Protein AF-A0AAW0L169-F1 (afdb_monomer_lite)

Organism: Quercus suber (NCBI:txid58331)

Secondary structure (DSSP, 8-state):
-HHHHHHHHHHTS-HHHHTT-----SSTHHHHHHHHHHHHHHHH-BHHHHHHHTTTSTTHHHHHHHHHHHHHH-SS---BHHHHHHHHHHHHHHTSSTTHHHHHHHHHHHHHHHHHHHHHHHTTS-S------

Sequence (133 aa):
MDLRLLNGVAYGHSWFGRWGYRFWSMDLGVAKHNYNKAIEILTSLELDKIIQDFSNTDQYKEIKQIIRHCRDMSETQLLTIKDLLRFMLIVKSSRAPLQLNSDIAAKINELELKYERDKDRTMGEVGVWDLRF

Foldseek 3Di:
DPVQLLVCLLVLHGSCVVVVNDPPDDPCPVVVVVSNVVSVVQNPAFLVVVLVVCVPPPCSVVSVVLVVVLCVVDPDDDTHSNSSSNSVVVVVPVVPDPPVVVVVVVVVVVVVVVVVVVVVVVVVPPDDDDDDD

pLDDT: mean 74.17, std 14.51, range [39.25, 92.81]

Structure (mmCIF, N/CA/C/O backbone):
data_AF-A0AAW0L169-F1
#
_entry.id   AF-A0AAW0L169-F1
#
loop_
_atom_site.group_PDB
_atom_site.id
_atom_site.type_symbol
_atom_site.label_atom_id
_atom_site.label_alt_id
_atom_site.label_comp_id
_atom_site.label_asym_id
_atom_site.label_entity_id
_atom_site.label_seq_id
_atom_site.pdbx_PDB_ins_code
_atom_site.Cartn_x
_atom_site.Cartn_y
_atom_site.Cartn_z
_atom_site.occupancy
_atom_site.B_iso_or_equiv
_atom_site.auth_seq_id
_atom_site.auth_comp_id
_atom_site.auth_asym_id
_atom_site.auth_atom_id
_atom_site.pdbx_PDB_model_num
ATOM 1 N N . MET A 1 1 ? 14.798 -6.324 4.844 1.00 52.88 1 MET A N 1
ATOM 2 C CA . MET A 1 1 ? 14.575 -6.933 3.505 1.00 52.88 1 MET A CA 1
ATOM 3 C C . MET A 1 1 ? 13.378 -6.273 2.792 1.00 52.88 1 MET A C 1
ATOM 5 O O . MET A 1 1 ? 13.047 -6.605 1.658 1.00 52.88 1 MET A O 1
ATOM 9 N N . ASP A 1 2 ? 12.778 -5.260 3.420 1.00 59.28 2 ASP A N 1
ATOM 10 C CA . ASP A 1 2 ? 11.335 -5.000 3.350 1.00 59.28 2 ASP A CA 1
ATOM 11 C C . ASP A 1 2 ? 10.977 -3.979 2.272 1.00 59.28 2 ASP A C 1
ATOM 13 O O . ASP A 1 2 ? 9.937 -4.077 1.626 1.00 59.28 2 ASP A O 1
ATOM 17 N N . LEU A 1 3 ? 11.912 -3.077 1.958 1.00 65.06 3 LEU A N 1
ATOM 18 C CA . LEU A 1 3 ? 11.769 -2.115 0.864 1.00 65.06 3 LEU A CA 1
ATOM 19 C C . LEU A 1 3 ? 11.612 -2.805 -0.508 1.00 65.06 3 LEU A C 1
ATOM 21 O O . LEU A 1 3 ? 10.921 -2.298 -1.389 1.00 65.06 3 LEU A O 1
ATOM 25 N N . ARG A 1 4 ? 12.216 -3.991 -0.688 1.00 68.31 4 ARG A N 1
ATOM 26 C CA . ARG A 1 4 ? 12.113 -4.775 -1.935 1.00 68.31 4 ARG A CA 1
ATOM 27 C C . ARG A 1 4 ? 10.721 -5.384 -2.106 1.00 68.31 4 ARG A C 1
ATOM 29 O O . ARG A 1 4 ? 10.236 -5.469 -3.231 1.00 68.31 4 ARG A O 1
ATOM 36 N N . LEU A 1 5 ? 10.088 -5.795 -1.004 1.00 70.19 5 LEU A N 1
ATOM 37 C CA . LEU A 1 5 ? 8.710 -6.287 -0.993 1.00 70.19 5 LEU A CA 1
ATOM 38 C C . LEU A 1 5 ? 7.732 -5.131 -1.221 1.00 70.19 5 LEU A C 1
ATOM 40 O O . LEU A 1 5 ? 6.874 -5.241 -2.088 1.00 70.19 5 LEU A O 1
ATOM 44 N N . LEU A 1 6 ? 7.936 -4.000 -0.536 1.00 74.00 6 LEU A N 1
ATOM 45 C CA . LEU A 1 6 ? 7.149 -2.775 -0.706 1.00 74.00 6 LEU A CA 1
ATOM 46 C C . LEU A 1 6 ? 7.095 -2.338 -2.174 1.00 74.00 6 LEU A C 1
ATOM 48 O O . LEU A 1 6 ? 6.024 -2.088 -2.721 1.00 74.00 6 LEU A O 1
ATOM 52 N N . ASN A 1 7 ? 8.253 -2.307 -2.836 1.00 73.31 7 ASN A N 1
ATOM 53 C CA . ASN A 1 7 ? 8.333 -1.948 -4.245 1.00 73.31 7 ASN A CA 1
ATOM 54 C C . ASN A 1 7 ? 7.741 -3.035 -5.157 1.00 73.31 7 ASN A C 1
ATOM 56 O O . ASN A 1 7 ? 7.196 -2.731 -6.216 1.00 73.31 7 ASN A O 1
ATOM 60 N N . GLY A 1 8 ? 7.824 -4.303 -4.751 1.00 74.69 8 GLY A N 1
ATOM 61 C CA . GLY A 1 8 ? 7.157 -5.398 -5.447 1.00 74.69 8 GLY A CA 1
ATOM 62 C C . GLY A 1 8 ? 5.639 -5.227 -5.466 1.00 74.69 8 GLY A C 1
ATOM 63 O O . GLY A 1 8 ? 5.024 -5.285 -6.528 1.00 74.69 8 GLY A O 1
ATOM 64 N N . VAL A 1 9 ? 5.054 -4.942 -4.302 1.00 77.31 9 VAL A N 1
ATOM 65 C CA . VAL A 1 9 ? 3.610 -4.733 -4.135 1.00 77.31 9 VAL A CA 1
ATOM 66 C C . VAL A 1 9 ? 3.173 -3.447 -4.823 1.00 77.31 9 VAL A C 1
ATOM 68 O O . VAL A 1 9 ? 2.202 -3.459 -5.568 1.00 77.31 9 VAL A O 1
ATOM 71 N N . ALA A 1 10 ? 3.919 -2.351 -4.667 1.00 77.00 10 ALA A N 1
ATOM 72 C CA . ALA A 1 10 ? 3.577 -1.101 -5.330 1.00 77.00 10 ALA A CA 1
ATOM 73 C C . ALA A 1 10 ? 3.507 -1.280 -6.849 1.00 77.00 10 ALA A C 1
ATOM 75 O O . ALA A 1 10 ? 2.547 -0.860 -7.469 1.00 77.00 10 ALA A O 1
ATOM 76 N N . TYR A 1 11 ? 4.467 -1.939 -7.493 1.00 73.25 11 TYR A N 1
ATOM 77 C CA . TYR A 1 11 ? 4.464 -2.022 -8.956 1.00 73.25 11 TYR A CA 1
ATOM 78 C C . TYR A 1 11 ? 3.802 -3.282 -9.524 1.00 73.25 11 TYR A C 1
ATOM 80 O O . TYR A 1 11 ? 3.539 -3.313 -10.721 1.00 73.25 11 TYR A O 1
ATOM 88 N N . GLY A 1 12 ? 3.475 -4.275 -8.693 1.00 68.94 12 GLY A N 1
ATOM 89 C CA . GLY A 1 12 ? 2.869 -5.542 -9.120 1.00 68.94 12 GLY A CA 1
ATOM 90 C C . GLY A 1 12 ? 3.855 -6.530 -9.754 1.00 68.94 12 GLY A C 1
ATOM 91 O O . GLY A 1 12 ? 3.446 -7.533 -10.330 1.00 68.94 12 GLY A O 1
ATOM 92 N N . HIS A 1 13 ? 5.160 -6.268 -9.656 1.00 66.38 13 HIS A N 1
ATOM 93 C CA . HIS A 1 13 ? 6.214 -7.113 -10.215 1.00 66.38 13 HIS A CA 1
ATOM 94 C C . HIS A 1 13 ? 7.385 -7.199 -9.247 1.00 66.38 13 HIS A C 1
ATOM 96 O O . HIS A 1 13 ? 7.721 -6.215 -8.591 1.00 66.38 13 HIS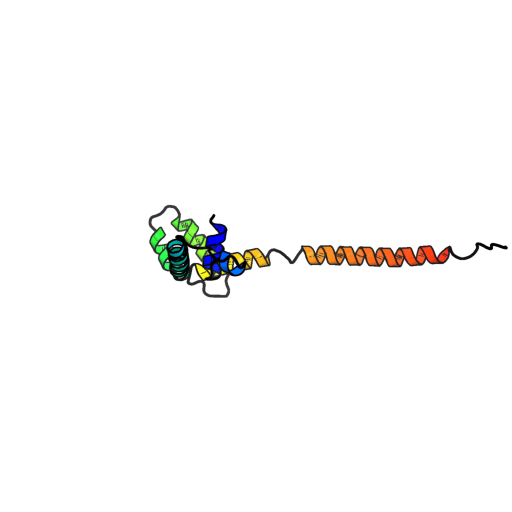 A O 1
ATOM 102 N N . SER A 1 14 ? 8.050 -8.354 -9.187 1.00 64.56 14 SER A N 1
ATOM 103 C CA . SER A 1 14 ? 9.206 -8.538 -8.309 1.00 64.56 14 SER A CA 1
ATOM 104 C C . SER A 1 14 ? 10.301 -7.502 -8.584 1.00 64.56 14 SER A C 1
ATOM 106 O O . SER A 1 14 ? 10.622 -7.200 -9.736 1.00 64.56 14 SER A O 1
ATOM 108 N N . TRP A 1 15 ? 10.913 -6.974 -7.515 1.00 62.62 15 TRP A N 1
ATOM 109 C CA . TRP A 1 15 ? 12.071 -6.074 -7.626 1.00 62.62 15 TRP A CA 1
ATOM 110 C C . TRP A 1 15 ? 13.173 -6.688 -8.502 1.00 62.62 15 TRP A C 1
ATOM 112 O O . TRP A 1 15 ? 13.754 -6.013 -9.343 1.00 62.62 15 TRP A O 1
ATOM 122 N N . PHE A 1 16 ? 13.392 -7.996 -8.357 1.00 61.16 16 PHE A N 1
ATOM 123 C CA . PHE A 1 16 ? 14.372 -8.777 -9.111 1.00 61.16 16 PHE A CA 1
ATOM 124 C C . PHE A 1 16 ? 14.138 -8.755 -10.626 1.00 61.16 16 PHE A C 1
ATOM 126 O O . PHE A 1 16 ? 15.097 -8.634 -11.386 1.00 61.16 16 PHE A O 1
ATOM 133 N N . GLY A 1 17 ? 12.877 -8.797 -11.070 1.00 62.66 17 GLY A N 1
ATOM 134 C CA . GLY A 1 17 ? 12.540 -8.784 -12.493 1.00 62.66 17 GLY A CA 1
ATOM 135 C C . GLY A 1 17 ? 12.951 -7.4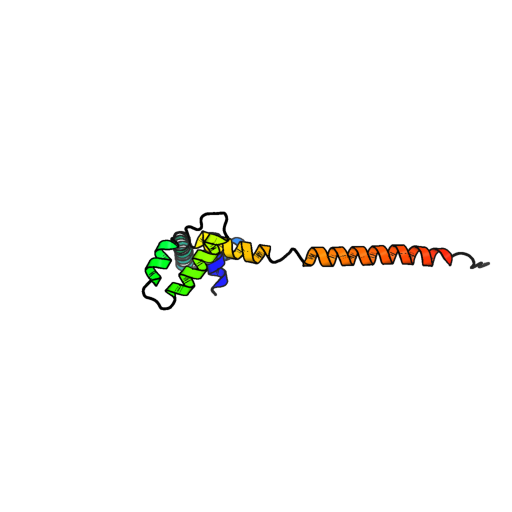92 -13.200 1.00 62.66 17 GLY A C 1
ATOM 136 O O . GLY A 1 17 ? 13.384 -7.538 -14.346 1.00 62.66 17 GLY A O 1
ATOM 137 N N . ARG A 1 18 ? 12.894 -6.346 -12.507 1.00 62.31 18 ARG A N 1
ATOM 138 C CA . ARG A 1 18 ? 13.231 -5.039 -13.098 1.00 62.31 18 ARG A CA 1
ATOM 139 C C . ARG A 1 18 ? 14.736 -4.821 -13.290 1.00 62.31 18 ARG A C 1
ATOM 141 O O . ARG A 1 18 ? 15.123 -4.001 -14.109 1.00 62.31 18 ARG A O 1
ATOM 148 N N . TRP A 1 19 ? 15.565 -5.563 -12.558 1.00 61.53 19 TRP A N 1
ATOM 149 C CA . TRP A 1 19 ? 17.031 -5.489 -12.617 1.00 61.53 19 TRP A CA 1
ATOM 150 C C . TRP A 1 19 ? 17.649 -6.647 -13.419 1.00 61.53 19 TRP A C 1
ATOM 152 O O . TRP A 1 19 ? 18.853 -6.868 -13.358 1.00 61.53 19 TRP A O 1
ATOM 162 N N . GLY A 1 20 ? 16.834 -7.426 -14.142 1.00 58.12 20 GLY A N 1
ATOM 163 C CA . GLY A 1 20 ? 17.308 -8.572 -14.928 1.00 58.12 20 GLY A CA 1
ATOM 164 C C . GLY A 1 20 ? 17.746 -9.778 -14.088 1.00 58.12 20 GLY A C 1
ATOM 165 O O . GLY A 1 20 ? 18.322 -10.724 -14.621 1.00 58.12 20 GLY A O 1
ATOM 166 N N . TYR A 1 21 ? 17.458 -9.785 -12.781 1.00 60.22 21 TYR A N 1
ATOM 167 C CA . TYR A 1 21 ? 17.845 -10.876 -11.895 1.00 60.22 21 TYR A CA 1
ATOM 168 C C . TYR A 1 21 ? 16.906 -12.069 -12.112 1.00 60.22 21 TYR A C 1
ATOM 170 O O . TYR A 1 21 ? 15.754 -12.084 -11.665 1.00 60.22 21 TYR A O 1
ATOM 178 N N . ARG A 1 22 ? 17.385 -13.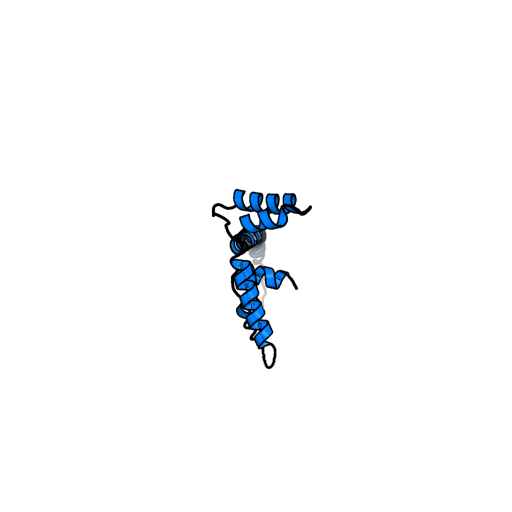093 -12.824 1.00 59.09 22 ARG A N 1
ATOM 179 C CA . ARG A 1 22 ? 16.706 -14.392 -12.894 1.00 59.09 22 ARG A CA 1
ATOM 180 C C . ARG A 1 22 ? 17.053 -15.175 -11.633 1.00 59.09 22 ARG A C 1
ATOM 182 O O . ARG A 1 22 ? 18.222 -15.309 -11.295 1.00 59.09 22 ARG A O 1
ATOM 189 N N . PHE A 1 23 ? 16.037 -15.710 -10.954 1.00 60.44 23 PHE A N 1
ATOM 190 C CA . PHE A 1 23 ? 16.234 -16.712 -9.904 1.00 60.44 23 PHE A CA 1
ATOM 191 C C . PHE A 1 23 ? 16.937 -17.925 -10.529 1.00 60.44 23 PHE A C 1
ATOM 193 O O . PHE A 1 23 ? 16.284 -18.755 -11.166 1.00 60.44 23 PHE A O 1
ATOM 200 N N . TRP A 1 24 ? 18.264 -17.991 -10.417 1.00 55.81 24 TRP A N 1
ATOM 201 C CA . TRP A 1 24 ? 19.035 -19.156 -10.837 1.00 55.81 24 TRP A CA 1
ATOM 202 C C . TRP A 1 24 ? 18.625 -20.307 -9.918 1.00 55.81 24 TRP A C 1
ATOM 204 O O . TRP A 1 24 ? 18.796 -20.226 -8.705 1.00 55.81 24 TRP A O 1
ATOM 214 N N . SER A 1 25 ? 17.925 -21.290 -10.478 1.00 65.62 25 SER A N 1
ATOM 215 C CA . SER A 1 25 ? 17.198 -22.307 -9.717 1.00 65.62 25 SER A CA 1
ATOM 216 C C . SER A 1 25 ? 17.876 -23.657 -9.837 1.00 65.62 25 SER A C 1
ATOM 218 O O . SER A 1 25 ? 18.208 -24.072 -10.944 1.00 65.62 25 SER A O 1
ATOM 220 N N . MET A 1 26 ? 17.885 -24.398 -8.733 1.00 47.72 26 MET A N 1
ATOM 221 C CA . MET A 1 26 ? 17.476 -25.803 -8.804 1.00 47.72 26 MET A CA 1
ATOM 222 C C . MET A 1 26 ? 16.412 -26.176 -7.749 1.00 47.72 26 MET A C 1
ATOM 224 O O . MET A 1 26 ? 15.694 -27.149 -7.920 1.00 47.72 26 MET A O 1
ATOM 228 N N . ASP A 1 27 ? 16.196 -25.332 -6.740 1.00 59.59 27 ASP A N 1
ATOM 229 C CA . ASP A 1 27 ? 15.332 -25.573 -5.571 1.00 59.59 27 ASP A CA 1
ATOM 230 C C . ASP A 1 27 ? 14.502 -24.336 -5.137 1.00 59.59 27 ASP A C 1
ATOM 232 O O . ASP A 1 27 ? 13.510 -24.448 -4.418 1.00 59.59 27 ASP A O 1
ATOM 236 N N . LEU A 1 28 ? 14.812 -23.143 -5.660 1.00 59.06 28 LEU A N 1
ATOM 237 C CA . LEU A 1 28 ? 14.110 -21.878 -5.367 1.00 59.06 28 LEU A CA 1
ATOM 238 C C . LEU A 1 28 ? 12.813 -21.648 -6.176 1.00 59.06 28 LEU A C 1
ATOM 240 O O . LEU A 1 28 ? 12.187 -20.590 -6.062 1.00 59.06 28 LEU A O 1
ATOM 244 N N . GLY A 1 29 ? 12.371 -22.616 -6.985 1.00 55.34 29 GLY A N 1
ATOM 245 C CA . GLY A 1 29 ? 11.140 -22.508 -7.783 1.00 55.34 29 GLY A CA 1
ATOM 246 C C . GLY A 1 29 ? 9.886 -22.294 -6.923 1.00 55.34 29 GLY A C 1
ATOM 247 O O . GLY A 1 29 ? 9.043 -21.453 -7.249 1.00 55.34 29 GLY A O 1
ATOM 248 N N . VAL A 1 30 ? 9.827 -22.969 -5.769 1.00 56.50 30 VAL A N 1
ATOM 249 C CA . VAL A 1 30 ? 8.785 -22.772 -4.747 1.00 56.50 30 VAL A CA 1
ATOM 250 C C . VAL A 1 30 ? 8.868 -21.362 -4.160 1.00 56.50 30 VAL A C 1
ATOM 252 O O . VAL A 1 30 ? 7.849 -20.694 -4.018 1.00 56.50 30 VAL A O 1
ATOM 255 N N . ALA A 1 31 ? 10.077 -20.850 -3.909 1.00 68.00 31 ALA A N 1
ATOM 256 C CA . ALA A 1 31 ? 10.273 -19.502 -3.379 1.00 68.00 31 ALA A CA 1
ATOM 257 C C . ALA A 1 31 ? 9.797 -18.414 -4.359 1.00 68.00 31 ALA A C 1
ATOM 259 O O . ALA A 1 31 ? 9.151 -17.456 -3.940 1.00 68.00 31 ALA A O 1
ATOM 260 N N . LYS A 1 32 ? 10.037 -18.573 -5.668 1.00 70.69 32 LYS A N 1
ATOM 261 C CA . LYS A 1 32 ? 9.545 -17.635 -6.692 1.00 70.69 32 LYS A CA 1
ATOM 262 C C . LYS A 1 32 ? 8.021 -17.672 -6.824 1.00 70.69 32 LYS A C 1
ATOM 264 O O . LYS A 1 32 ? 7.397 -16.615 -6.914 1.00 70.69 32 LYS A O 1
ATOM 269 N N . HIS A 1 33 ? 7.425 -18.865 -6.845 1.00 74.81 33 HIS A N 1
ATOM 270 C CA . HIS A 1 33 ? 5.970 -19.012 -6.896 1.00 74.81 33 HIS A CA 1
ATOM 271 C C . HIS A 1 33 ? 5.310 -18.396 -5.656 1.00 74.81 33 HIS A C 1
ATOM 273 O O . HIS A 1 33 ? 4.411 -17.569 -5.792 1.00 74.81 33 HIS A O 1
ATOM 279 N N . ASN A 1 34 ? 5.820 -18.715 -4.464 1.00 76.25 34 ASN A N 1
ATOM 280 C CA . ASN A 1 34 ? 5.332 -18.162 -3.202 1.00 76.25 34 ASN A CA 1
ATOM 281 C C . ASN A 1 34 ? 5.482 -16.641 -3.156 1.00 76.25 34 ASN A C 1
ATOM 283 O O . ASN A 1 34 ? 4.570 -15.953 -2.710 1.00 76.25 34 ASN A O 1
ATOM 287 N N . TYR A 1 35 ? 6.594 -16.105 -3.665 1.00 76.06 35 TYR A N 1
ATOM 288 C CA . TYR A 1 35 ? 6.802 -14.664 -3.754 1.00 76.06 35 TYR A CA 1
ATOM 289 C C . TYR A 1 35 ? 5.778 -13.999 -4.679 1.00 76.06 35 TYR A C 1
ATOM 291 O O . TYR A 1 35 ? 5.137 -13.032 -4.284 1.00 76.06 35 TYR A O 1
ATOM 299 N N . ASN A 1 36 ? 5.581 -14.522 -5.892 1.00 76.88 36 ASN A N 1
ATOM 300 C CA . ASN A 1 36 ? 4.604 -13.965 -6.830 1.00 76.88 36 ASN A CA 1
ATOM 301 C C . ASN A 1 36 ? 3.180 -14.027 -6.268 1.00 76.88 36 ASN A C 1
ATOM 303 O O . ASN A 1 36 ? 2.452 -13.043 -6.353 1.00 76.88 36 ASN A O 1
ATOM 307 N N . LYS A 1 37 ? 2.822 -15.146 -5.634 1.00 81.19 37 LYS A N 1
ATOM 308 C CA . LYS A 1 37 ? 1.529 -15.323 -4.973 1.00 81.19 37 LYS A CA 1
ATOM 309 C C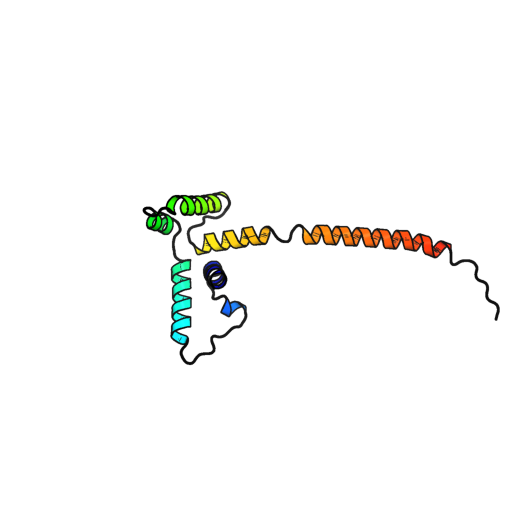 . LYS A 1 37 ? 1.349 -14.347 -3.807 1.00 81.19 37 LYS A C 1
ATOM 311 O O . LYS A 1 37 ? 0.281 -13.769 -3.651 1.00 81.19 37 LYS A O 1
ATOM 316 N N . ALA A 1 38 ? 2.398 -14.109 -3.018 1.00 81.38 38 ALA A N 1
ATOM 317 C CA . ALA A 1 38 ? 2.368 -13.108 -1.956 1.00 81.38 38 ALA A CA 1
ATOM 318 C C . ALA A 1 38 ? 2.171 -11.691 -2.515 1.00 81.38 38 ALA A C 1
ATOM 320 O O . ALA A 1 38 ? 1.362 -10.940 -1.978 1.00 81.38 38 ALA A O 1
ATOM 321 N N . ILE A 1 39 ? 2.856 -11.332 -3.608 1.00 81.75 39 ILE A N 1
ATOM 322 C CA . ILE A 1 39 ? 2.645 -10.044 -4.284 1.00 81.75 39 ILE A CA 1
ATOM 323 C C . ILE A 1 39 ? 1.200 -9.918 -4.762 1.00 81.75 39 ILE A C 1
ATOM 325 O O . ILE A 1 39 ? 0.571 -8.906 -4.480 1.00 81.75 39 ILE A O 1
ATOM 329 N N . GLU A 1 40 ? 0.657 -10.934 -5.429 1.00 84.69 40 GLU A N 1
ATOM 330 C CA . GLU A 1 40 ? -0.724 -10.935 -5.916 1.00 84.69 40 GLU A CA 1
ATOM 331 C C . GLU A 1 40 ? -1.724 -10.689 -4.777 1.00 84.69 40 GLU A C 1
ATOM 333 O O . GLU A 1 40 ? -2.494 -9.726 -4.828 1.00 84.69 40 GLU A O 1
ATOM 338 N N . ILE A 1 41 ? -1.624 -11.472 -3.698 1.00 85.62 41 ILE A N 1
ATOM 339 C CA . ILE A 1 41 ? -2.478 -11.333 -2.512 1.00 85.62 41 ILE A CA 1
ATOM 340 C C . ILE A 1 41 ? -2.367 -9.918 -1.935 1.00 85.62 41 ILE A C 1
ATOM 342 O O . ILE A 1 41 ? -3.377 -9.229 -1.794 1.00 85.62 41 ILE A O 1
ATOM 346 N N . LEU A 1 42 ? -1.149 -9.442 -1.669 1.00 84.56 42 LEU A N 1
ATOM 347 C CA . LEU A 1 42 ? -0.925 -8.120 -1.078 1.00 84.56 42 LEU A CA 1
ATOM 348 C C . LEU A 1 42 ? -1.415 -6.984 -1.984 1.00 84.56 42 LEU A C 1
ATOM 350 O O . LEU A 1 42 ? -1.924 -5.984 -1.488 1.00 84.56 42 LEU A O 1
ATOM 354 N N . THR A 1 43 ? -1.297 -7.126 -3.306 1.00 85.94 43 THR A N 1
ATOM 355 C CA . THR A 1 43 ? -1.776 -6.106 -4.250 1.00 85.94 43 THR A CA 1
ATOM 356 C C . THR A 1 43 ? -3.292 -6.017 -4.345 1.00 85.94 43 THR A C 1
ATOM 358 O O . THR A 1 43 ? -3.803 -4.955 -4.693 1.00 85.94 43 THR A O 1
ATOM 361 N N . SER A 1 44 ? -3.993 -7.114 -4.056 1.00 88.00 44 SER A N 1
ATOM 362 C CA . SER A 1 44 ? -5.457 -7.190 -4.068 1.00 88.00 44 SER A CA 1
ATOM 363 C C . SER A 1 44 ? -6.108 -6.770 -2.749 1.00 88.00 44 SER A C 1
ATOM 365 O O . SER A 1 44 ? -7.327 -6.630 -2.694 1.00 88.00 44 SER A O 1
ATOM 367 N N . LEU A 1 45 ? -5.322 -6.571 -1.686 1.00 90.75 45 LEU A N 1
ATOM 368 C CA . LEU A 1 45 ? -5.863 -6.288 -0.364 1.00 90.75 45 LEU A CA 1
ATOM 369 C C . LEU A 1 45 ? -6.478 -4.882 -0.323 1.00 90.75 45 LEU A C 1
ATOM 371 O O . LEU A 1 45 ? -5.802 -3.881 -0.579 1.00 90.75 45 LEU A O 1
ATOM 375 N N . GLU A 1 46 ? -7.767 -4.822 -0.004 1.00 92.81 46 GLU A N 1
ATOM 376 C CA . GLU A 1 46 ? -8.529 -3.580 0.110 1.00 92.81 46 GLU A CA 1
ATOM 377 C C . GLU A 1 46 ? -8.183 -2.840 1.404 1.00 92.81 46 GLU A C 1
ATOM 379 O O . GLU A 1 46 ? -8.079 -3.441 2.475 1.00 92.81 46 GLU A O 1
ATOM 384 N N . LEU A 1 47 ? -8.056 -1.515 1.319 1.00 89.50 47 LEU A N 1
ATOM 385 C CA . LEU A 1 47 ? -7.721 -0.675 2.470 1.00 89.50 47 LEU A CA 1
ATOM 386 C C . LEU A 1 47 ? -8.795 -0.724 3.560 1.00 89.50 47 LEU A C 1
ATOM 388 O O . LEU A 1 47 ? -8.467 -0.711 4.744 1.00 89.50 47 LEU A O 1
ATOM 392 N N . ASP A 1 48 ? -10.065 -0.833 3.172 1.00 89.94 48 ASP A N 1
ATOM 393 C CA . ASP A 1 48 ? -11.176 -0.892 4.122 1.00 89.94 48 ASP A CA 1
ATOM 394 C C . ASP A 1 48 ? -11.154 -2.200 4.936 1.00 89.94 48 ASP A C 1
ATOM 396 O O . ASP A 1 48 ? -11.387 -2.169 6.146 1.00 89.94 48 ASP A O 1
ATOM 400 N N . LYS A 1 49 ? -10.764 -3.325 4.314 1.00 91.00 49 LYS A N 1
ATOM 401 C CA . LYS A 1 49 ? -10.558 -4.609 5.011 1.00 91.00 49 LYS A CA 1
ATOM 402 C C . LYS A 1 49 ? -9.408 -4.529 6.009 1.00 91.00 49 LYS A C 1
ATOM 404 O O . LYS A 1 49 ? -9.551 -4.991 7.129 1.00 91.00 49 LYS A O 1
ATOM 409 N N . ILE A 1 50 ? -8.313 -3.852 5.664 1.00 89.38 50 ILE A N 1
ATOM 410 C CA . ILE A 1 50 ? -7.193 -3.634 6.597 1.00 89.38 50 ILE A CA 1
ATOM 411 C C . ILE A 1 50 ? -7.640 -2.798 7.791 1.00 89.38 50 ILE A C 1
ATOM 413 O O . ILE A 1 50 ? -7.333 -3.122 8.931 1.00 89.38 50 ILE A O 1
ATOM 417 N N . ILE A 1 51 ? -8.378 -1.714 7.555 1.00 89.69 51 ILE A N 1
ATOM 418 C CA . ILE A 1 51 ? -8.891 -0.880 8.647 1.00 89.69 51 ILE A CA 1
ATOM 419 C C . ILE A 1 51 ? -9.773 -1.719 9.582 1.00 89.69 51 ILE A C 1
ATOM 421 O O . ILE A 1 51 ? -9.694 -1.556 10.800 1.00 89.69 51 ILE A O 1
ATOM 425 N N . GLN A 1 52 ? -10.584 -2.620 9.024 1.00 91.69 52 GLN A N 1
ATOM 426 C CA . GLN A 1 52 ? -11.418 -3.537 9.792 1.00 91.69 52 GLN A CA 1
ATOM 427 C C . GLN A 1 52 ? -10.592 -4.575 10.567 1.00 91.69 52 GLN A C 1
ATOM 429 O O . GLN A 1 52 ? -10.805 -4.730 11.764 1.00 91.69 52 GLN A O 1
ATOM 434 N N . ASP A 1 53 ? -9.630 -5.239 9.929 1.00 90.25 53 ASP A N 1
ATOM 435 C CA . ASP A 1 53 ? -8.809 -6.286 10.551 1.00 90.25 53 ASP A CA 1
ATOM 436 C C . ASP A 1 53 ? -7.987 -5.749 11.730 1.00 90.25 53 ASP A C 1
ATOM 438 O O . ASP A 1 53 ? -7.780 -6.433 12.733 1.00 90.25 53 ASP A O 1
ATOM 442 N N . PHE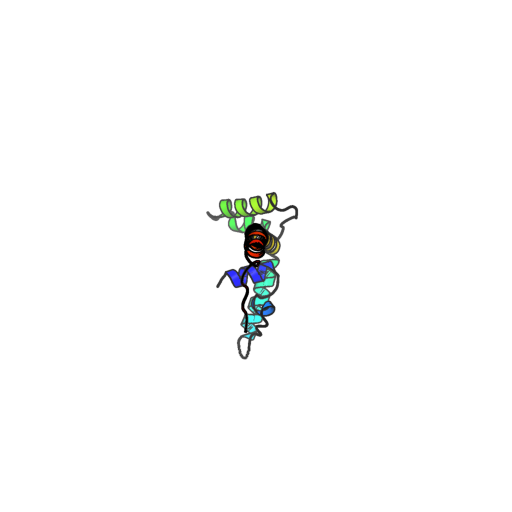 A 1 54 ? -7.555 -4.490 11.643 1.00 89.56 54 PHE A N 1
ATOM 443 C CA . PHE A 1 54 ? -6.788 -3.836 12.695 1.00 89.56 54 PHE A CA 1
ATOM 444 C C . PHE A 1 54 ? -7.660 -3.148 13.753 1.00 89.56 54 PHE A C 1
ATOM 446 O O . PHE A 1 54 ? -7.094 -2.583 14.687 1.00 89.56 54 PHE A O 1
ATOM 453 N N . SER A 1 55 ? -8.999 -3.210 13.680 1.00 89.50 55 SER A N 1
ATOM 454 C CA . SER A 1 55 ? -9.907 -2.444 14.558 1.00 89.50 55 SER A CA 1
ATOM 455 C C . SER A 1 55 ? -9.713 -2.690 16.052 1.00 89.50 55 SER A C 1
ATOM 457 O O . SER A 1 55 ? -9.996 -1.808 16.859 1.00 89.50 55 SER A O 1
ATOM 459 N N . ASN A 1 56 ? -9.240 -3.883 16.413 1.00 90.62 56 ASN A N 1
ATOM 460 C CA . ASN A 1 56 ? -9.041 -4.315 17.798 1.00 90.62 56 ASN A CA 1
ATOM 461 C C . ASN A 1 56 ? -7.588 -4.165 18.268 1.00 90.62 56 ASN A C 1
ATOM 463 O O . ASN A 1 56 ? -7.240 -4.639 19.345 1.00 90.62 56 ASN A O 1
ATOM 467 N N . THR A 1 57 ? -6.730 -3.557 17.449 1.00 91.25 57 THR A N 1
ATOM 468 C CA . THR A 1 57 ? -5.316 -3.346 17.765 1.00 91.25 57 THR A CA 1
ATOM 469 C C . THR A 1 57 ? -5.070 -1.904 18.183 1.00 91.25 57 THR A C 1
ATOM 471 O O . THR A 1 57 ? -5.747 -0.984 17.718 1.00 91.25 57 THR A O 1
ATOM 474 N N . ASP A 1 58 ? -4.038 -1.688 18.997 1.00 89.25 58 ASP A N 1
ATOM 475 C CA . ASP A 1 58 ? -3.631 -0.340 19.409 1.00 89.25 58 ASP A CA 1
ATOM 476 C C . ASP A 1 58 ? -3.253 0.551 18.212 1.00 89.25 58 ASP A C 1
ATOM 478 O O . ASP A 1 58 ? -3.392 1.764 18.291 1.00 89.25 58 ASP A O 1
ATOM 482 N N . GLN A 1 59 ? -2.855 -0.057 17.086 1.00 87.50 59 GLN A N 1
ATOM 483 C CA . GLN A 1 59 ? -2.406 0.612 15.856 1.00 87.50 59 GLN A CA 1
ATOM 484 C C . GLN A 1 59 ? -3.550 1.072 14.936 1.00 87.50 59 GLN A C 1
ATOM 486 O O . GLN A 1 59 ? -3.310 1.676 13.886 1.00 87.50 59 GLN A O 1
ATOM 491 N N . TYR A 1 60 ? -4.806 0.763 15.281 1.00 90.69 60 TYR A N 1
ATOM 492 C CA . TYR A 1 60 ? -5.974 1.087 14.458 1.00 90.69 60 TYR A CA 1
ATOM 493 C C . TYR A 1 60 ? -6.047 2.575 14.101 1.00 90.69 60 TYR A C 1
ATOM 495 O O . TYR A 1 60 ? -6.338 2.942 12.958 1.00 90.69 60 TYR A O 1
ATOM 503 N N . LYS A 1 61 ? -5.801 3.445 15.088 1.00 90.50 61 LYS A N 1
ATOM 504 C CA . LYS A 1 61 ? -5.934 4.896 14.925 1.00 90.50 61 LYS A CA 1
ATOM 505 C C . LYS A 1 61 ? -4.890 5.424 13.950 1.00 90.50 61 LYS A C 1
ATOM 507 O O . LYS A 1 61 ? -5.245 6.180 13.048 1.00 90.50 61 LYS A O 1
ATOM 512 N N . GLU A 1 62 ? -3.648 4.983 14.097 1.00 91.00 62 GLU A N 1
ATOM 513 C CA . GLU A 1 62 ? -2.512 5.364 13.268 1.00 91.00 62 GLU A CA 1
ATOM 514 C C . GLU A 1 62 ? -2.718 4.887 11.830 1.00 91.00 62 GLU A C 1
ATOM 516 O O . GLU A 1 62 ? -2.649 5.689 10.898 1.00 91.00 62 GLU A O 1
ATOM 521 N N . ILE A 1 63 ? -3.058 3.607 11.634 1.00 89.38 63 ILE A N 1
ATOM 522 C CA . ILE A 1 63 ? -3.301 3.033 10.302 1.00 89.38 63 ILE A CA 1
ATOM 523 C C . ILE A 1 63 ? -4.438 3.781 9.598 1.00 89.38 63 ILE A C 1
ATOM 525 O O . ILE A 1 63 ? -4.300 4.202 8.445 1.00 89.38 63 ILE A O 1
ATOM 529 N N . LYS A 1 64 ? -5.548 4.022 10.303 1.00 91.38 64 LYS A N 1
ATOM 530 C CA . LYS A 1 64 ? -6.693 4.757 9.760 1.00 91.38 64 LYS A CA 1
ATOM 531 C C . LYS A 1 64 ? -6.340 6.203 9.414 1.00 91.38 64 LYS A C 1
ATOM 533 O O . LYS A 1 64 ? -6.799 6.704 8.389 1.00 91.38 64 LYS A O 1
ATOM 538 N N . GLN A 1 65 ? -5.545 6.882 10.240 1.00 91.88 65 GLN A N 1
ATOM 539 C CA . GLN A 1 65 ? -5.090 8.247 9.966 1.00 91.88 65 GLN A CA 1
ATOM 540 C C . GLN A 1 65 ? -4.191 8.311 8.732 1.00 91.88 65 GLN A C 1
ATOM 542 O O . GLN A 1 65 ? -4.416 9.166 7.879 1.00 91.88 65 GLN A O 1
ATOM 547 N N . ILE A 1 66 ? -3.231 7.392 8.597 1.00 89.00 66 ILE A N 1
ATOM 548 C CA . ILE A 1 66 ? -2.333 7.331 7.436 1.00 89.00 66 ILE A CA 1
ATOM 549 C C . ILE A 1 66 ? -3.135 7.120 6.148 1.00 89.00 66 ILE A C 1
ATOM 551 O O . ILE A 1 66 ? -2.928 7.843 5.172 1.00 89.00 66 ILE A O 1
ATOM 555 N N . ILE A 1 67 ? -4.073 6.166 6.148 1.00 89.69 67 ILE A N 1
ATOM 556 C CA . ILE A 1 67 ? -4.908 5.873 4.975 1.00 89.69 67 ILE A CA 1
ATOM 557 C C . ILE A 1 67 ? -5.779 7.078 4.614 1.00 89.69 67 ILE A C 1
ATOM 559 O O . ILE A 1 67 ? -5.822 7.461 3.447 1.00 89.69 67 ILE A O 1
ATOM 563 N N . ARG A 1 68 ? -6.435 7.706 5.600 1.00 89.75 68 ARG A N 1
ATOM 564 C CA . ARG A 1 68 ? -7.246 8.912 5.371 1.00 89.75 68 ARG A CA 1
ATOM 565 C C . ARG A 1 68 ? -6.415 10.044 4.792 1.00 89.75 68 ARG A C 1
ATOM 567 O O . ARG A 1 68 ? -6.786 10.577 3.760 1.00 89.75 68 ARG A O 1
ATOM 574 N N . HIS A 1 69 ? -5.264 10.338 5.391 1.00 89.06 69 HIS A N 1
ATOM 575 C CA . HIS A 1 69 ? -4.386 11.401 4.918 1.00 89.06 69 HIS A CA 1
ATOM 576 C C . HIS A 1 69 ? -3.937 11.172 3.470 1.00 89.06 69 HIS A C 1
ATOM 578 O O . HIS A 1 69 ? -3.978 12.088 2.655 1.00 89.06 69 HIS A O 1
ATOM 584 N N . CYS A 1 70 ? -3.581 9.935 3.116 1.00 87.06 70 CYS A N 1
ATOM 585 C CA . CYS A 1 70 ? -3.238 9.607 1.735 1.00 87.06 70 CYS A CA 1
ATOM 586 C C . CYS A 1 70 ? -4.440 9.726 0.787 1.00 87.06 70 CYS A C 1
ATOM 588 O O . CYS A 1 70 ? -4.263 10.137 -0.355 1.00 87.06 70 CYS A O 1
ATOM 590 N N . ARG A 1 71 ? -5.653 9.384 1.242 1.00 88.56 71 ARG A N 1
ATOM 591 C CA . ARG A 1 71 ? -6.889 9.507 0.453 1.00 88.56 71 ARG A CA 1
ATOM 592 C C . ARG A 1 71 ? -7.266 10.969 0.219 1.00 88.56 71 ARG A C 1
ATOM 594 O O . ARG A 1 71 ? -7.642 11.306 -0.891 1.00 88.56 71 ARG A O 1
ATOM 601 N N . ASP A 1 72 ? -7.102 11.816 1.231 1.00 87.00 72 ASP A N 1
ATOM 602 C CA . ASP A 1 72 ? -7.388 13.253 1.161 1.00 87.00 72 ASP A CA 1
ATOM 603 C C . ASP A 1 72 ? -6.399 13.985 0.238 1.00 87.00 72 ASP A C 1
ATOM 605 O O . ASP A 1 72 ? -6.764 14.944 -0.436 1.00 87.00 72 ASP A O 1
ATOM 609 N N . MET A 1 73 ? -5.141 13.532 0.189 1.00 84.38 73 MET A N 1
ATOM 610 C CA . MET A 1 73 ? -4.118 14.089 -0.703 1.00 84.38 73 MET A CA 1
ATOM 611 C C . MET A 1 73 ? -4.181 13.547 -2.137 1.00 84.38 73 MET A C 1
ATOM 613 O O . MET A 1 73 ? -3.555 14.117 -3.030 1.00 84.38 73 MET A O 1
ATOM 617 N N . SER A 1 74 ? -4.851 12.417 -2.360 1.00 83.50 74 SER A N 1
ATOM 618 C CA . SER A 1 74 ? -4.911 11.765 -3.665 1.00 83.50 74 SER A CA 1
ATOM 619 C C . SER A 1 74 ? -6.137 12.236 -4.440 1.00 83.50 74 SER A C 1
ATOM 621 O O . SER A 1 74 ? -7.266 12.059 -4.001 1.00 83.50 74 SER A O 1
ATOM 623 N N . GLU A 1 75 ? -5.931 12.742 -5.655 1.00 77.06 75 GLU A N 1
ATOM 624 C CA . GLU A 1 75 ? -7.021 13.023 -6.606 1.00 77.06 75 GLU A CA 1
ATOM 625 C C . GLU A 1 75 ? -7.717 11.735 -7.089 1.00 77.06 75 GLU A C 1
ATOM 627 O O . GLU A 1 75 ? -8.838 11.758 -7.593 1.00 77.06 75 GLU A O 1
ATOM 632 N N . THR A 1 76 ? -7.048 10.588 -6.927 1.00 78.25 76 THR A N 1
ATOM 633 C CA . THR A 1 76 ? -7.539 9.266 -7.332 1.00 78.25 76 THR A CA 1
ATOM 634 C C . THR A 1 76 ? -8.048 8.458 -6.141 1.00 78.25 76 THR A C 1
ATOM 636 O O . THR A 1 76 ? -7.536 8.571 -5.024 1.00 78.25 76 THR A O 1
ATOM 639 N N . GLN A 1 77 ? -9.039 7.593 -6.372 1.00 81.12 77 GLN A N 1
ATOM 640 C CA . GLN A 1 77 ? -9.548 6.702 -5.332 1.00 81.12 77 GLN A CA 1
ATOM 641 C C . GLN A 1 77 ? -8.506 5.634 -4.981 1.00 81.12 77 GLN A C 1
ATOM 643 O O . GLN A 1 77 ? -8.247 4.716 -5.756 1.00 81.12 77 GLN A O 1
ATOM 648 N N . LEU A 1 78 ? -7.933 5.736 -3.783 1.00 87.38 78 LEU A N 1
ATOM 649 C CA . LEU A 1 78 ? -7.098 4.684 -3.210 1.00 87.38 78 LEU A CA 1
ATOM 650 C C . LEU A 1 78 ? -8.015 3.593 -2.643 1.00 87.38 78 LEU A C 1
ATOM 652 O O . LEU A 1 78 ? -8.737 3.832 -1.669 1.00 87.38 78 LEU A O 1
ATOM 656 N N . LEU A 1 79 ? -8.018 2.422 -3.284 1.00 88.31 79 LEU A N 1
ATOM 657 C CA . LEU A 1 79 ? -8.855 1.277 -2.901 1.00 88.31 79 LEU A CA 1
ATOM 658 C C . LEU A 1 79 ? -8.024 0.123 -2.335 1.00 88.31 79 LEU A C 1
ATOM 660 O O . LEU A 1 79 ? -8.451 -0.529 -1.384 1.00 88.31 79 LEU A O 1
ATOM 664 N N . THR A 1 80 ? -6.826 -0.110 -2.878 1.00 92.50 80 THR A N 1
ATOM 665 C CA . THR A 1 80 ? -5.964 -1.238 -2.492 1.00 92.50 80 THR A CA 1
ATOM 666 C C . THR A 1 80 ? -4.643 -0.790 -1.862 1.00 92.50 80 THR A C 1
ATOM 668 O O . THR A 1 80 ? -4.206 0.350 -2.046 1.00 92.50 80 THR A O 1
ATOM 671 N N . ILE A 1 81 ? -3.950 -1.704 -1.163 1.00 89.44 81 ILE A N 1
ATOM 672 C CA . ILE A 1 81 ? -2.566 -1.481 -0.689 1.00 89.44 81 ILE A CA 1
ATOM 673 C C . ILE A 1 81 ? -1.670 -1.031 -1.837 1.00 89.44 81 ILE A C 1
ATOM 675 O O . ILE A 1 81 ? -0.854 -0.127 -1.669 1.00 89.44 81 ILE A O 1
ATOM 679 N N . LYS A 1 82 ? -1.800 -1.661 -3.008 1.00 88.31 82 LYS A N 1
ATOM 680 C CA . LYS A 1 82 ? -0.999 -1.320 -4.186 1.00 88.31 82 LYS A CA 1
ATOM 681 C C . LYS A 1 82 ? -1.134 0.161 -4.531 1.00 88.31 82 LYS A C 1
ATOM 683 O O . LYS A 1 82 ? -0.119 0.812 -4.769 1.00 88.31 82 LYS A O 1
ATOM 688 N N . ASP A 1 83 ? -2.353 0.690 -4.523 1.00 89.06 83 ASP A N 1
ATOM 689 C CA . ASP A 1 83 ? -2.613 2.090 -4.867 1.00 89.06 83 ASP A CA 1
ATOM 690 C C . ASP A 1 83 ? -2.044 3.030 -3.801 1.00 89.06 83 ASP A C 1
ATOM 692 O O . ASP A 1 83 ? -1.352 3.991 -4.136 1.00 89.06 83 ASP A O 1
ATOM 696 N N . LEU A 1 84 ? -2.237 2.702 -2.519 1.00 89.00 84 LEU A N 1
ATOM 697 C CA . LEU A 1 84 ? -1.667 3.456 -1.399 1.00 89.00 84 LEU A CA 1
ATOM 698 C C . LEU A 1 84 ? -0.136 3.530 -1.482 1.00 89.00 84 LEU A C 1
ATOM 700 O O . LEU A 1 84 ? 0.452 4.607 -1.383 1.00 89.00 84 LEU A O 1
ATOM 704 N N . LEU A 1 85 ? 0.520 2.387 -1.695 1.00 86.50 85 LEU A N 1
ATOM 705 C CA . LEU A 1 85 ? 1.976 2.312 -1.780 1.00 86.50 85 LEU A CA 1
ATOM 706 C C . LEU A 1 85 ? 2.515 3.023 -3.021 1.00 86.50 85 LEU A C 1
ATOM 708 O O . LEU A 1 85 ? 3.531 3.713 -2.932 1.00 86.50 85 LEU A O 1
ATOM 712 N N . ARG A 1 86 ? 1.837 2.898 -4.169 1.00 85.50 86 ARG A N 1
ATOM 713 C CA . ARG A 1 86 ? 2.170 3.671 -5.376 1.00 85.50 86 ARG A CA 1
ATOM 714 C C . ARG A 1 86 ? 2.102 5.161 -5.096 1.00 85.50 86 ARG A C 1
ATOM 716 O O . ARG A 1 86 ? 3.063 5.862 -5.395 1.00 85.50 86 ARG A O 1
ATOM 723 N N . PHE A 1 87 ? 1.013 5.625 -4.491 1.00 86.88 87 PHE A N 1
ATOM 724 C CA . PHE A 1 87 ? 0.829 7.029 -4.155 1.00 86.88 87 PHE A CA 1
ATOM 725 C C . PHE A 1 87 ? 1.942 7.542 -3.232 1.00 86.88 87 PHE A C 1
ATOM 727 O O . PHE A 1 87 ? 2.596 8.532 -3.555 1.00 86.88 87 PHE A O 1
ATOM 734 N N . MET A 1 88 ? 2.246 6.827 -2.144 1.00 85.94 88 MET A N 1
ATOM 735 C CA . MET A 1 88 ? 3.333 7.196 -1.227 1.00 85.94 88 MET A CA 1
ATOM 736 C C . MET A 1 88 ? 4.694 7.293 -1.930 1.00 85.94 88 MET A C 1
ATOM 738 O O . MET A 1 88 ? 5.472 8.212 -1.660 1.00 85.94 88 MET A O 1
ATOM 742 N N . LEU A 1 89 ? 4.995 6.357 -2.836 1.00 82.50 89 LEU A N 1
ATOM 743 C CA . LEU A 1 89 ? 6.242 6.371 -3.601 1.00 82.50 89 LEU A CA 1
ATOM 744 C C . LEU A 1 89 ? 6.290 7.534 -4.594 1.00 82.50 89 LEU A C 1
ATOM 746 O O . LEU A 1 89 ? 7.330 8.186 -4.69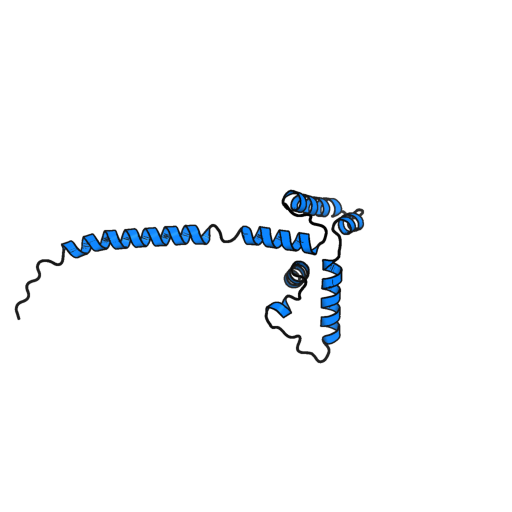3 1.00 82.50 89 LEU A O 1
ATOM 750 N N . ILE A 1 90 ? 5.178 7.825 -5.275 1.00 84.19 90 ILE A N 1
ATOM 751 C CA . ILE A 1 90 ? 5.061 8.969 -6.184 1.00 84.19 90 ILE A CA 1
ATOM 752 C C . ILE A 1 90 ? 5.291 10.260 -5.401 1.00 84.19 90 ILE A C 1
ATOM 754 O O . ILE A 1 90 ? 6.245 10.965 -5.708 1.00 84.19 90 ILE A O 1
ATOM 758 N N . VAL A 1 91 ? 4.536 10.509 -4.326 1.00 81.06 91 VAL A N 1
ATOM 759 C CA . VAL A 1 91 ? 4.677 11.712 -3.482 1.00 81.06 91 VAL A CA 1
ATOM 760 C C . VAL A 1 91 ? 6.107 11.875 -2.962 1.00 81.06 91 VAL A C 1
ATOM 762 O O . VAL A 1 91 ? 6.662 12.976 -2.990 1.00 81.06 91 VAL A O 1
ATOM 765 N N . LYS A 1 92 ? 6.749 10.784 -2.526 1.00 78.31 92 LYS A N 1
ATOM 766 C CA . LYS A 1 92 ? 8.149 10.815 -2.080 1.00 78.31 92 LYS A CA 1
ATOM 767 C C . LYS A 1 92 ? 9.112 11.171 -3.218 1.00 78.31 92 LYS A C 1
ATOM 769 O O . LYS A 1 92 ? 10.045 11.936 -2.984 1.00 78.31 92 LYS A O 1
ATOM 774 N N . SER A 1 93 ? 8.898 10.632 -4.418 1.00 70.44 93 SER A N 1
ATOM 775 C CA . SER A 1 93 ? 9.734 10.903 -5.596 1.00 70.44 93 SER A CA 1
ATOM 776 C C . SER A 1 93 ? 9.526 12.309 -6.170 1.00 70.44 93 SER A C 1
ATOM 778 O O . SER A 1 93 ? 10.495 12.975 -6.515 1.00 70.44 93 SER A O 1
ATOM 780 N N . SER A 1 94 ? 8.293 12.823 -6.168 1.00 63.31 94 SER A N 1
ATOM 781 C CA . SER A 1 94 ? 7.957 14.186 -6.598 1.00 63.31 94 SER A CA 1
ATOM 782 C C . SER A 1 94 ? 8.610 15.250 -5.715 1.00 63.31 94 SER A C 1
ATOM 784 O O . SER A 1 94 ? 8.845 16.369 -6.160 1.00 63.31 94 SER A O 1
ATOM 786 N N . ARG A 1 95 ? 8.959 14.897 -4.471 1.00 55.78 95 ARG A N 1
ATOM 787 C CA . ARG A 1 95 ? 9.683 15.778 -3.547 1.00 55.78 95 ARG A CA 1
ATOM 788 C C . ARG A 1 95 ? 11.185 15.900 -3.851 1.00 55.78 95 ARG A C 1
ATOM 790 O O . ARG A 1 95 ? 11.843 16.734 -3.240 1.00 55.78 95 ARG A O 1
ATOM 797 N N . ALA A 1 96 ? 11.731 15.108 -4.777 1.00 53.47 96 ALA A N 1
ATOM 798 C CA . ALA A 1 96 ? 13.141 15.134 -5.172 1.00 53.47 96 ALA A CA 1
ATOM 799 C C . ALA A 1 96 ? 13.271 14.884 -6.688 1.00 53.47 96 ALA A C 1
ATOM 801 O O . ALA A 1 96 ? 13.469 13.740 -7.100 1.00 53.47 96 ALA A O 1
ATOM 802 N N . PRO A 1 97 ? 13.090 15.920 -7.537 1.00 49.94 97 PRO A N 1
ATOM 803 C CA . PRO A 1 97 ? 14.274 16.579 -8.116 1.00 49.94 97 PRO A CA 1
ATOM 804 C C . PRO A 1 97 ? 14.101 18.078 -8.476 1.00 49.94 97 PRO A C 1
ATOM 806 O O . PRO A 1 97 ? 14.801 18.580 -9.351 1.00 49.94 97 PRO A O 1
ATOM 809 N N . LEU A 1 98 ? 13.191 18.824 -7.838 1.00 51.75 98 LEU A N 1
ATOM 810 C CA . LEU A 1 98 ? 12.908 20.211 -8.264 1.00 51.75 98 LEU A CA 1
ATOM 811 C C . LEU A 1 98 ? 13.882 21.286 -7.747 1.00 51.75 98 LEU A C 1
ATOM 813 O O . LEU A 1 98 ? 13.853 22.394 -8.260 1.00 51.75 98 LEU A O 1
ATOM 817 N N . GLN A 1 99 ? 14.750 20.979 -6.778 1.00 53.28 99 GLN A N 1
ATOM 818 C CA . GLN A 1 99 ? 15.687 21.964 -6.200 1.00 53.28 99 GLN A CA 1
ATOM 819 C C . GLN A 1 99 ? 17.113 21.831 -6.765 1.00 53.28 99 GLN A C 1
ATOM 821 O O . GLN A 1 99 ? 17.813 22.815 -6.952 1.00 53.28 99 GLN A O 1
ATOM 826 N N . LEU A 1 100 ? 17.544 20.616 -7.126 1.00 54.25 100 LEU A N 1
ATOM 827 C CA . LEU A 1 100 ? 18.914 20.400 -7.606 1.00 54.25 100 LEU A CA 1
ATOM 828 C C . LEU A 1 100 ? 19.141 21.012 -8.998 1.00 54.25 100 LEU A C 1
ATOM 830 O O . LEU A 1 100 ? 20.195 21.582 -9.262 1.00 54.25 100 LEU A O 1
ATOM 834 N N . ASN A 1 101 ? 18.143 20.929 -9.880 1.00 57.09 101 ASN A N 1
ATOM 835 C CA . ASN A 1 101 ? 18.271 21.440 -11.243 1.00 57.09 101 ASN A CA 1
ATOM 836 C C . ASN A 1 101 ? 18.193 22.971 -11.306 1.00 57.09 101 ASN A C 1
ATOM 838 O O . ASN A 1 101 ? 18.879 23.559 -12.135 1.00 57.09 101 ASN A O 1
ATOM 842 N N . SER A 1 102 ? 17.410 23.622 -10.436 1.00 61.19 102 SER A N 1
ATOM 843 C CA . SER A 1 102 ? 17.351 25.089 -10.378 1.00 61.19 102 SER A CA 1
ATOM 844 C C . SER A 1 102 ? 18.647 25.683 -9.843 1.00 61.19 102 SER A C 1
ATOM 846 O O . SER A 1 102 ? 19.148 26.654 -10.402 1.00 61.19 102 SER A O 1
ATOM 848 N N . ASP A 1 103 ? 19.221 25.066 -8.809 1.00 68.69 103 ASP A N 1
ATOM 849 C CA . ASP A 1 103 ? 20.422 25.579 -8.152 1.00 68.69 103 ASP A CA 1
ATOM 850 C C . ASP A 1 103 ? 21.665 25.362 -9.022 1.00 68.69 103 ASP A C 1
ATOM 852 O O . ASP A 1 103 ? 22.510 26.251 -9.143 1.00 68.69 103 ASP A O 1
ATOM 856 N N . ILE A 1 104 ? 21.751 24.213 -9.705 1.00 74.94 104 ILE A N 1
ATOM 857 C CA . ILE A 1 104 ? 22.808 23.946 -10.689 1.00 74.94 104 ILE A CA 1
ATOM 858 C C . ILE A 1 104 ? 22.663 24.872 -11.904 1.00 74.94 104 ILE A C 1
ATOM 860 O O . ILE A 1 104 ? 23.661 25.440 -12.344 1.00 74.94 104 ILE A O 1
ATOM 864 N N . ALA A 1 105 ? 21.446 25.078 -12.421 1.00 73.00 105 ALA A N 1
ATOM 865 C CA . ALA A 1 105 ? 21.214 25.985 -13.547 1.00 73.00 105 ALA A CA 1
ATOM 866 C C . ALA A 1 105 ? 21.555 27.443 -13.196 1.00 73.00 105 ALA A C 1
ATOM 868 O O . ALA A 1 105 ? 22.185 28.136 -13.995 1.00 73.00 105 ALA A O 1
ATOM 869 N N . ALA A 1 106 ? 21.216 27.895 -11.984 1.00 77.44 106 ALA A N 1
ATOM 870 C CA . ALA A 1 106 ? 21.594 29.217 -11.494 1.00 77.44 106 ALA A CA 1
ATOM 871 C C . ALA A 1 106 ? 23.119 29.361 -11.374 1.00 77.44 106 ALA A C 1
ATOM 873 O O . ALA A 1 106 ? 23.677 30.382 -11.775 1.00 77.44 106 ALA A O 1
ATOM 874 N N . LYS A 1 107 ? 23.813 28.319 -10.892 1.00 84.12 107 LYS A N 1
ATOM 875 C CA . LYS A 1 107 ? 25.275 28.328 -10.769 1.00 84.12 107 LYS A CA 1
ATOM 876 C C . LYS A 1 107 ? 25.987 28.341 -12.121 1.00 84.12 107 LYS A C 1
ATOM 878 O O . LYS A 1 107 ? 26.984 29.040 -12.258 1.00 84.12 107 LYS A O 1
ATOM 883 N N . ILE A 1 108 ? 25.480 27.607 -13.111 1.00 82.12 108 ILE A N 1
ATOM 884 C CA . ILE A 1 108 ? 26.023 27.612 -14.479 1.00 82.12 108 ILE A CA 1
ATOM 885 C C . ILE A 1 108 ? 25.877 29.005 -15.101 1.00 82.12 108 ILE A C 1
ATOM 887 O O . ILE A 1 108 ? 26.864 29.553 -15.584 1.00 82.12 108 ILE A O 1
ATOM 891 N N . ASN A 1 109 ? 24.700 29.625 -14.973 1.00 83.31 109 ASN A N 1
ATOM 892 C CA . ASN A 1 109 ? 24.454 30.967 -15.500 1.00 83.31 109 ASN A CA 1
ATOM 893 C C . ASN A 1 109 ? 25.333 32.040 -14.817 1.00 83.31 109 ASN A C 1
ATOM 895 O O . ASN A 1 109 ? 25.837 32.951 -15.472 1.00 83.31 109 ASN A O 1
ATOM 899 N N . GLU A 1 110 ? 25.588 31.923 -13.505 1.00 86.12 110 GLU A N 1
ATOM 900 C CA . GLU A 1 110 ? 26.555 32.786 -12.805 1.00 86.12 110 GLU A CA 1
ATOM 901 C C . GLU A 1 110 ? 27.986 32.628 -13.343 1.00 86.12 110 GLU A C 1
ATOM 903 O O . GLU A 1 110 ? 28.716 33.617 -13.458 1.00 86.12 110 GLU A O 1
ATOM 908 N N . LEU A 1 111 ? 28.404 31.396 -13.651 1.00 83.19 111 LEU A N 1
ATOM 909 C CA . LEU A 1 111 ? 29.739 31.108 -14.176 1.00 83.19 111 LEU A CA 1
ATOM 910 C C . LEU A 1 111 ? 29.902 31.598 -15.620 1.00 83.19 111 LEU A C 1
ATOM 912 O O . LEU A 1 111 ? 30.948 32.162 -15.936 1.00 83.19 111 LEU A O 1
ATOM 916 N N . GLU A 1 112 ? 28.877 31.468 -16.463 1.00 83.19 112 GLU A N 1
ATOM 917 C CA . GLU A 1 112 ? 28.867 32.016 -17.828 1.00 83.19 112 GLU A CA 1
ATOM 918 C C . GLU A 1 112 ? 28.915 33.549 -17.831 1.00 83.19 112 GLU A C 1
ATOM 920 O O . GLU A 1 112 ? 29.733 34.140 -18.537 1.00 83.19 112 GLU A O 1
ATOM 925 N N . LEU A 1 113 ? 28.139 34.213 -16.966 1.00 81.12 113 LEU A N 1
ATOM 926 C CA . LEU A 1 113 ? 28.205 35.671 -16.814 1.00 81.12 113 LEU A CA 1
ATOM 927 C C . LEU A 1 113 ? 29.547 36.151 -16.257 1.00 81.12 113 LEU A C 1
ATOM 929 O O . LEU A 1 113 ? 29.965 37.275 -16.536 1.00 81.12 113 LEU A O 1
ATOM 933 N N . LYS A 1 114 ? 30.221 35.341 -15.436 1.00 83.62 114 LYS A N 1
ATOM 934 C CA . LYS A 1 114 ? 31.573 35.650 -14.962 1.00 83.62 114 LYS A CA 1
ATOM 935 C C . LYS A 1 114 ? 32.599 35.488 -16.085 1.00 83.62 114 LYS A C 1
ATOM 937 O O . LYS A 1 114 ? 33.458 36.351 -16.229 1.00 83.62 114 LYS A O 1
ATOM 942 N N . TYR A 1 115 ? 32.473 34.433 -16.887 1.00 77.62 115 TYR A N 1
ATOM 943 C CA . TYR A 1 115 ? 33.343 34.169 -18.029 1.00 77.62 115 TYR A CA 1
ATOM 944 C C . TYR A 1 115 ? 33.284 35.294 -19.070 1.00 77.62 115 TYR A C 1
ATOM 946 O O . TYR A 1 115 ? 34.327 35.836 -19.425 1.00 77.62 115 TYR A O 1
ATOM 954 N N . GLU A 1 116 ? 32.089 35.717 -19.495 1.00 79.31 116 GLU A N 1
ATOM 955 C CA . GLU A 1 116 ? 31.961 36.808 -20.476 1.00 79.31 116 GLU A CA 1
ATOM 956 C C . GLU A 1 116 ? 32.444 38.157 -19.909 1.00 79.31 116 GLU A C 1
ATOM 958 O O . GLU A 1 116 ? 33.120 38.914 -20.599 1.00 79.31 116 GLU A O 1
ATOM 963 N N . ARG A 1 117 ? 32.220 38.428 -18.616 1.00 76.00 117 ARG A N 1
ATOM 964 C CA . ARG A 1 117 ? 32.701 39.662 -17.966 1.00 76.00 117 ARG A CA 1
ATOM 965 C C . ARG A 1 117 ? 34.227 39.722 -17.832 1.00 76.00 117 ARG A C 1
ATOM 967 O O . ARG A 1 117 ? 34.804 40.807 -17.874 1.00 76.00 117 ARG A O 1
ATOM 974 N N . ASP A 1 118 ? 34.879 38.581 -17.619 1.00 75.94 118 ASP A N 1
ATOM 975 C CA . ASP A 1 118 ? 36.339 38.506 -17.505 1.00 75.94 118 ASP A CA 1
ATOM 976 C C . ASP A 1 118 ? 37.023 38.453 -18.888 1.00 75.94 118 ASP A C 1
ATOM 978 O O . ASP A 1 118 ? 38.128 38.974 -19.042 1.00 75.94 118 ASP A O 1
ATOM 982 N N . LYS A 1 119 ? 36.351 37.927 -19.919 1.00 71.62 119 LYS A N 1
ATOM 983 C CA . LYS A 1 119 ? 36.821 37.910 -21.316 1.00 71.62 119 LYS A CA 1
ATOM 984 C C . LYS A 1 119 ? 37.046 39.316 -21.872 1.00 71.62 119 LYS A C 1
ATOM 986 O O . LYS A 1 119 ? 38.119 39.584 -22.420 1.00 71.62 119 LYS A O 1
ATOM 991 N N . ASP A 1 120 ? 36.112 40.231 -21.622 1.00 66.62 120 ASP A N 1
ATOM 992 C CA . ASP A 1 120 ? 36.233 41.640 -22.019 1.00 66.62 120 ASP A CA 1
ATOM 993 C C . ASP A 1 120 ? 37.385 42.361 -21.297 1.00 66.62 120 ASP A C 1
ATOM 995 O O . ASP A 1 120 ? 37.994 43.276 -21.850 1.00 66.62 120 ASP A O 1
ATOM 999 N N . ARG A 1 121 ? 37.751 41.918 -20.084 1.00 61.59 121 ARG A N 1
ATOM 1000 C CA . ARG A 1 121 ? 38.897 42.468 -19.339 1.00 61.59 121 ARG A CA 1
ATOM 1001 C C . ARG A 1 121 ? 40.239 42.009 -19.921 1.00 61.59 121 ARG A C 1
ATOM 1003 O O . ARG A 1 121 ? 41.202 42.763 -19.879 1.00 61.59 121 ARG A O 1
ATOM 1010 N N . THR A 1 122 ? 40.306 40.803 -20.489 1.00 58.75 122 THR A N 1
ATOM 1011 C CA . THR A 1 122 ? 41.555 40.237 -21.040 1.00 58.75 122 THR A CA 1
ATOM 1012 C C . THR A 1 122 ? 41.880 40.677 -22.472 1.00 58.75 122 THR A C 1
ATOM 1014 O O . THR A 1 122 ? 43.053 40.716 -22.833 1.00 58.75 122 THR A O 1
ATOM 1017 N N . MET A 1 123 ? 40.891 41.064 -23.289 1.00 51.34 123 MET A N 1
ATOM 1018 C CA . MET A 1 123 ? 41.148 41.556 -24.657 1.00 51.34 123 MET A CA 1
ATOM 1019 C C . MET A 1 123 ? 41.583 43.032 -24.722 1.00 51.34 123 MET A C 1
ATOM 1021 O O . MET A 1 123 ? 42.030 43.483 -25.773 1.00 51.34 123 MET A O 1
ATOM 1025 N N . GLY A 1 124 ? 41.503 43.776 -23.613 1.00 51.94 124 GLY A N 1
ATOM 1026 C CA . GLY A 1 124 ? 41.995 45.157 -23.517 1.00 51.94 124 GLY A CA 1
ATOM 1027 C C . GLY A 1 124 ? 43.507 45.295 -23.288 1.00 51.94 124 GLY A C 1
ATOM 1028 O O . GLY A 1 124 ? 44.031 46.395 -23.433 1.00 51.94 124 GLY A O 1
ATOM 1029 N N . GLU A 1 125 ? 44.214 44.209 -22.952 1.00 50.62 125 GLU A N 1
ATOM 1030 C CA . GLU A 1 125 ? 45.654 44.239 -22.624 1.00 50.62 125 GLU A CA 1
ATOM 1031 C C . GLU A 1 125 ? 46.552 43.541 -23.662 1.00 50.62 125 GLU A C 1
ATOM 1033 O O . GLU A 1 125 ? 47.774 43.570 -23.534 1.00 50.62 125 GLU A O 1
ATOM 1038 N N . VAL A 1 126 ? 45.994 42.968 -24.738 1.00 48.81 126 VAL A N 1
ATOM 1039 C CA . VAL A 1 126 ? 46.789 42.371 -25.834 1.00 48.81 126 VAL A CA 1
ATOM 1040 C C . VAL A 1 126 ? 46.960 43.365 -26.984 1.00 48.81 126 VAL A C 1
ATOM 1042 O O . VAL A 1 126 ? 46.664 43.098 -28.145 1.00 48.81 126 VAL A O 1
ATOM 1045 N N . GLY A 1 127 ? 47.432 44.557 -26.646 1.00 51.12 127 GLY A N 1
ATOM 1046 C CA . GLY A 1 127 ? 47.989 45.513 -27.588 1.00 51.12 127 GLY A CA 1
ATOM 1047 C C . GLY A 1 127 ? 49.251 46.066 -26.954 1.00 51.12 127 GLY A C 1
ATOM 1048 O O . GLY A 1 127 ? 49.181 46.586 -25.849 1.00 51.12 127 GLY A O 1
ATOM 1049 N N . VAL A 1 128 ? 50.377 45.970 -27.662 1.00 47.88 128 VAL A N 1
ATOM 1050 C CA . VAL A 1 128 ? 51.739 46.325 -27.217 1.00 47.88 128 VAL A CA 1
ATOM 1051 C C . VAL A 1 128 ? 52.481 45.181 -26.517 1.00 47.88 128 VAL A C 1
ATOM 1053 O O . VAL A 1 128 ? 52.720 45.234 -25.324 1.00 47.88 128 VAL A O 1
ATOM 1056 N N . TRP A 1 129 ? 52.943 44.195 -27.294 1.00 39.25 129 TRP A N 1
ATOM 1057 C CA . TRP A 1 129 ? 54.326 43.710 -27.175 1.00 39.25 129 TRP A CA 1
ATOM 1058 C C . TRP A 1 129 ? 54.873 43.423 -28.577 1.00 39.25 129 TRP A C 1
ATOM 1060 O O . TRP A 1 129 ? 54.642 42.379 -29.179 1.00 39.25 129 TRP A O 1
ATOM 1070 N N . ASP A 1 130 ? 55.546 44.452 -29.088 1.00 48.81 130 ASP A N 1
ATOM 1071 C CA . ASP A 1 130 ? 56.561 44.433 -30.137 1.00 48.81 130 ASP A CA 1
ATOM 1072 C C . ASP A 1 130 ? 57.647 43.401 -29.798 1.00 48.81 130 ASP A C 1
ATOM 1074 O O . ASP A 1 130 ? 58.235 43.475 -28.719 1.00 48.81 130 ASP A O 1
ATOM 1078 N N . LEU A 1 131 ? 57.928 42.462 -30.704 1.00 42.16 131 LEU A N 1
ATOM 1079 C CA . LEU A 1 131 ? 59.164 41.682 -30.681 1.00 42.16 131 LEU A CA 1
ATOM 1080 C C . LEU A 1 131 ? 59.677 41.479 -32.106 1.00 42.16 131 LEU A C 1
ATOM 1082 O O . LEU A 1 131 ? 59.309 40.544 -32.815 1.00 42.16 131 LEU A O 1
ATOM 1086 N N . ARG A 1 132 ? 60.590 42.383 -32.470 1.00 42.09 132 ARG A N 1
ATOM 1087 C CA . ARG A 1 132 ? 61.725 42.124 -33.360 1.00 42.09 132 ARG A CA 1
ATOM 1088 C C . ARG A 1 132 ? 62.311 40.733 -33.100 1.00 42.09 132 ARG A C 1
ATOM 1090 O O . ARG A 1 132 ? 62.779 40.495 -31.990 1.00 42.09 132 ARG A O 1
ATOM 1097 N N . PHE A 1 133 ? 62.372 39.905 -34.137 1.00 46.81 133 PHE A N 1
ATOM 1098 C CA . PHE A 1 133 ? 63.524 39.075 -34.501 1.00 46.81 133 PHE A CA 1
ATOM 1099 C C . PHE A 1 133 ? 63.502 38.847 -36.011 1.00 46.81 133 PHE A C 1
ATOM 1101 O O . PHE A 1 133 ? 62.401 38.588 -36.546 1.00 46.81 133 PHE A O 1
#

Radius of gyration: 28.31 Å; chains: 1; bounding box: 75×72×54 Å